Protein AF-A0A7W0U7A7-F1 (afdb_monomer_lite)

Secondary structure (DSSP, 8-state):
-HHHHHHHHHHHH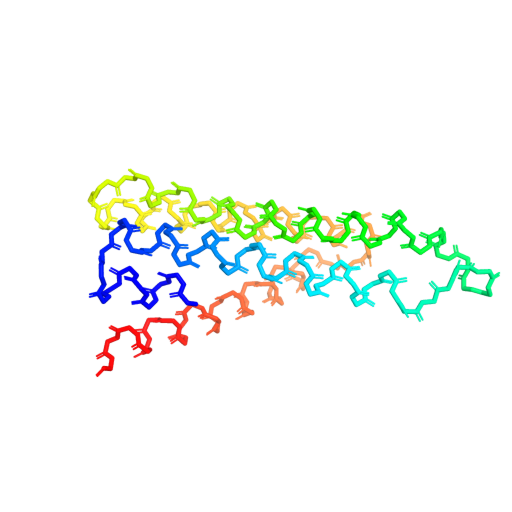HHHHHHHHHHHHHHHHHHHHHTT--STTT-S--HHHHHHHHHHHHHHHHHHTTGGGGSSSHHHHHHHHHHHHHHHHHHHHHHHHHHH---HHHHHHHHHHHHHHHHHHHHHHHT-

Radius of gyration: 16.33 Å; chains: 1; bounding box: 41×30×44 Å

Sequence (128 aa):
PIFASAYLVGSKGALLVGLAAAVGAAISMGMSEGLSDDGTLTGRGGSLARGLITGLATFVGGAAHTLPFLIEDVDQALKVAYVVVGCELVTIAWLRKRYLRVSLTRSLLQVTVGGVLVAAVGVAVGHA

Foldseek 3Di:
DLLLQCLAPNLVSSLVVLLVVLQVQLQVQLCCQLVVDQCPVVVPDGSNVRSNVRSVVSSCLSNQLSVLSVPRHSVSSVVVSVVSVVVVQLVQLVCCCVPVVDPSVVSSVVSVVVVVVVNVVSNVNSVD

pLDDT: mean 95.48, std 3.25, range [80.25, 98.62]

Structure (mmCIF, N/CA/C/O backbone):
data_AF-A0A7W0U7A7-F1
#
_entry.id   AF-A0A7W0U7A7-F1
#
loop_
_atom_site.group_PDB
_atom_site.id
_atom_site.type_symbol
_atom_site.label_atom_id
_atom_site.label_alt_id
_atom_site.label_comp_id
_atom_site.label_asym_id
_atom_site.label_entity_id
_atom_site.label_seq_id
_atom_site.pdbx_PDB_ins_code
_atom_site.Cartn_x
_atom_site.Cartn_y
_atom_site.Cartn_z
_atom_site.occupancy
_atom_site.B_iso_or_equiv
_atom_site.auth_seq_id
_atom_site.auth_comp_id
_atom_site.auth_asym_id
_atom_site.auth_atom_id
_atom_site.pdbx_PDB_model_num
ATOM 1 N N . PRO A 1 1 ? -0.735 -1.620 10.012 1.00 81.00 1 PRO A N 1
ATOM 2 C CA . PRO A 1 1 ? -1.061 -0.494 10.925 1.00 81.00 1 PRO A CA 1
ATOM 3 C C . PRO A 1 1 ? -2.562 -0.191 10.981 1.00 81.00 1 PRO A C 1
ATOM 5 O O . PRO A 1 1 ? -3.059 0.002 12.078 1.00 81.00 1 PRO A O 1
ATOM 8 N N . I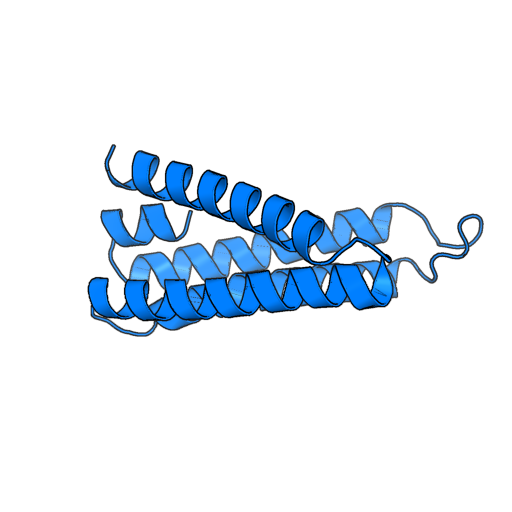LE A 1 2 ? -3.277 -0.196 9.845 1.00 90.75 2 ILE A N 1
ATOM 9 C CA . ILE A 1 2 ? -4.696 0.198 9.806 1.00 90.75 2 ILE A CA 1
ATOM 10 C C . ILE A 1 2 ? -5.619 -0.667 10.674 1.00 90.75 2 ILE A C 1
ATOM 12 O O . ILE A 1 2 ? -6.468 -0.135 11.375 1.00 90.75 2 ILE A O 1
ATOM 16 N N . PHE A 1 3 ? -5.419 -1.990 10.693 1.00 88.25 3 PHE A N 1
ATOM 17 C CA . PHE A 1 3 ? -6.193 -2.866 11.576 1.00 88.25 3 PHE A CA 1
ATOM 18 C C . PHE A 1 3 ? -5.901 -2.565 13.048 1.00 88.25 3 PHE A C 1
ATOM 20 O O . PHE A 1 3 ? -6.831 -2.414 13.824 1.00 88.25 3 PHE A O 1
ATOM 27 N N . ALA A 1 4 ? -4.628 -2.381 13.414 1.00 91.75 4 ALA A N 1
ATOM 28 C CA . ALA A 1 4 ? -4.262 -2.018 14.781 1.00 91.75 4 ALA A CA 1
ATOM 29 C C . ALA A 1 4 ? -4.915 -0.694 15.213 1.00 91.75 4 ALA A C 1
ATOM 31 O O . ALA A 1 4 ? -5.504 -0.615 16.285 1.00 91.75 4 ALA A O 1
ATOM 32 N N . SER A 1 5 ? -4.870 0.337 14.362 1.00 92.31 5 SER A N 1
ATOM 33 C CA . SER A 1 5 ? -5.502 1.622 14.663 1.00 92.31 5 SER A CA 1
ATOM 34 C C . SER A 1 5 ? -7.029 1.553 14.662 1.00 92.31 5 SER A C 1
ATOM 36 O O . SER A 1 5 ? -7.644 2.263 15.449 1.00 92.31 5 SER A O 1
ATOM 38 N N . ALA A 1 6 ? -7.6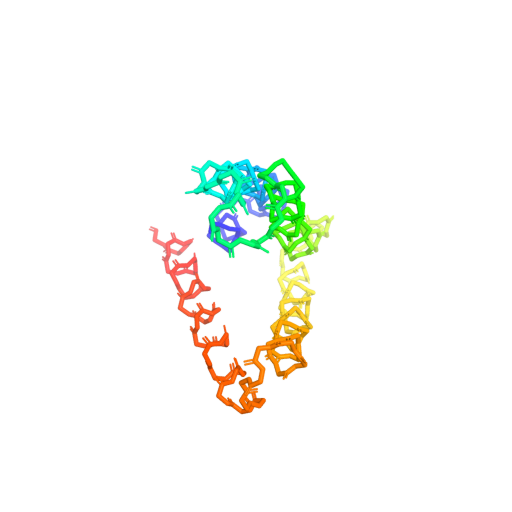52 0.684 13.863 1.00 90.94 6 ALA A N 1
ATOM 39 C CA . ALA A 1 6 ? -9.095 0.457 13.932 1.00 90.94 6 ALA A CA 1
ATOM 40 C C . ALA A 1 6 ? -9.527 -0.024 15.324 1.00 90.94 6 ALA A C 1
ATOM 42 O O . ALA A 1 6 ? -10.471 0.531 15.879 1.00 90.94 6 ALA A O 1
ATOM 43 N N . TYR A 1 7 ? -8.798 -0.978 15.914 1.00 87.25 7 TYR A N 1
ATOM 44 C CA . TYR A 1 7 ? -9.095 -1.479 17.261 1.00 87.25 7 TYR A CA 1
ATOM 45 C C 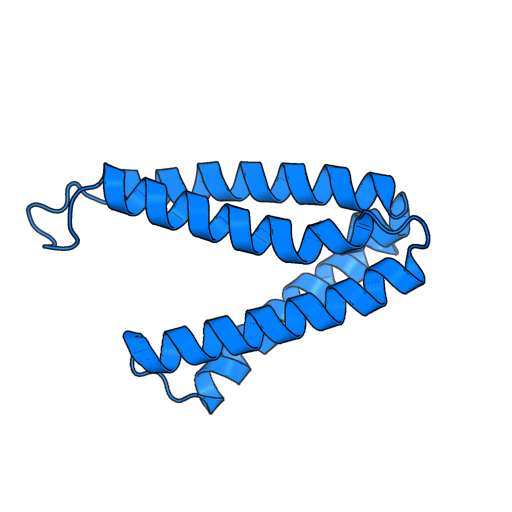. TYR A 1 7 ? -8.739 -0.480 18.373 1.00 87.25 7 TYR A C 1
ATOM 47 O O . TYR A 1 7 ? -9.457 -0.401 19.363 1.00 87.25 7 TYR A O 1
ATOM 55 N N . LEU A 1 8 ? -7.671 0.310 18.208 1.00 90.12 8 LEU A N 1
ATOM 56 C CA . LEU A 1 8 ? -7.184 1.221 19.255 1.00 90.12 8 LEU A CA 1
ATOM 57 C C . LEU A 1 8 ? -7.885 2.587 19.288 1.00 90.12 8 LEU A C 1
ATOM 59 O O . LEU A 1 8 ? -8.095 3.146 20.361 1.00 90.12 8 LEU A O 1
ATOM 63 N N . VAL A 1 9 ? -8.185 3.172 18.125 1.00 91.62 9 VAL A N 1
ATOM 64 C CA . VAL A 1 9 ? -8.623 4.579 18.005 1.00 91.62 9 VAL A CA 1
ATOM 65 C C . VAL A 1 9 ? -9.864 4.769 17.121 1.00 91.62 9 VAL A C 1
ATOM 67 O O . VAL A 1 9 ? -10.284 5.904 16.885 1.00 91.62 9 VAL A O 1
ATOM 70 N N . GLY A 1 10 ? -10.471 3.680 16.640 1.00 93.12 10 GLY A N 1
ATOM 71 C CA . GLY A 1 10 ? -11.699 3.696 15.839 1.00 93.12 10 GLY A CA 1
ATOM 72 C C . GLY A 1 10 ? -11.509 4.163 14.390 1.00 93.12 10 GLY A C 1
ATOM 73 O O . GLY A 1 10 ? -10.395 4.445 13.935 1.00 93.12 10 GLY A O 1
ATOM 74 N N . SER A 1 11 ? -12.615 4.262 13.642 1.00 94.75 11 SER A N 1
ATOM 75 C CA . SER A 1 11 ? -12.593 4.465 12.184 1.00 94.75 11 SER A CA 1
ATOM 76 C C . SER A 1 11 ? -11.842 5.713 11.731 1.00 94.75 11 SER A C 1
ATOM 78 O O . SER A 1 11 ? -10.976 5.633 10.864 1.00 94.75 11 SER A O 1
ATOM 80 N N . LYS A 1 12 ? -12.087 6.871 12.353 1.00 95.88 12 LYS A N 1
ATOM 81 C CA . LYS A 1 12 ? -11.404 8.114 11.961 1.00 95.88 12 LYS A CA 1
ATOM 82 C C . LYS A 1 12 ? -9.886 8.022 12.151 1.00 95.88 12 LYS A C 1
ATOM 84 O O . LYS A 1 12 ? -9.130 8.494 11.303 1.00 95.88 12 LYS A O 1
ATOM 89 N N . GLY A 1 13 ? -9.433 7.402 13.241 1.00 96.00 13 GLY A N 1
ATOM 90 C CA . GLY A 1 13 ? -8.010 7.173 13.478 1.00 96.00 13 GLY A CA 1
ATOM 91 C C . GLY A 1 13 ? -7.418 6.173 12.482 1.00 96.00 13 GLY A C 1
ATOM 92 O O . GLY A 1 13 ? -6.342 6.416 11.934 1.00 96.00 13 GLY A O 1
ATOM 93 N N . ALA A 1 14 ? -8.147 5.098 12.172 1.00 96.38 14 ALA A N 1
ATOM 94 C CA . ALA A 1 14 ? -7.763 4.129 11.148 1.00 96.38 14 ALA A CA 1
ATOM 95 C C . ALA A 1 14 ? -7.607 4.762 9.762 1.00 96.38 14 ALA A C 1
ATOM 97 O O . ALA A 1 14 ? -6.593 4.528 9.106 1.00 96.38 14 ALA A O 1
ATOM 98 N N . LEU A 1 15 ? -8.543 5.625 9.359 1.00 97.50 15 LEU A N 1
ATOM 99 C CA . LEU A 1 15 ? -8.495 6.365 8.100 1.00 97.50 15 LEU A CA 1
ATOM 100 C C . LEU A 1 15 ? -7.225 7.223 7.999 1.00 97.50 15 LEU A C 1
ATOM 102 O O . LEU A 1 15 ? -6.483 7.121 7.025 1.00 97.50 15 LEU A O 1
ATOM 106 N N . LEU A 1 16 ? -6.948 8.048 9.013 1.00 97.75 16 LEU A N 1
ATOM 107 C CA . LEU A 1 16 ? -5.797 8.957 8.997 1.00 97.75 16 LEU A CA 1
ATOM 108 C C . LEU A 1 16 ? -4.466 8.197 9.004 1.00 97.75 16 LEU A C 1
ATOM 110 O O . LEU A 1 16 ? -3.576 8.503 8.211 1.00 97.75 16 LEU A O 1
ATOM 114 N N . VAL A 1 17 ? -4.342 7.178 9.859 1.00 96.94 17 VAL A N 1
ATOM 115 C CA . VAL A 1 17 ? -3.145 6.327 9.927 1.00 96.94 17 VAL A CA 1
ATOM 116 C C . VAL A 1 17 ? -2.958 5.545 8.629 1.00 96.94 17 VAL A C 1
ATOM 118 O O . VAL A 1 17 ? -1.837 5.443 8.134 1.00 96.94 17 VAL A O 1
ATOM 121 N N . GLY A 1 18 ? -4.038 5.007 8.062 1.00 96.88 18 GLY A N 1
ATOM 122 C CA . GLY A 1 18 ? -4.013 4.275 6.800 1.00 96.88 18 GLY A CA 1
ATOM 123 C C . GLY A 1 18 ? -3.561 5.150 5.635 1.00 96.88 18 GLY A C 1
ATOM 124 O O . GLY A 1 18 ? -2.659 4.762 4.896 1.00 96.88 18 GLY A O 1
ATOM 125 N N . LEU A 1 19 ? -4.101 6.368 5.513 1.00 98.00 19 LEU A N 1
ATOM 126 C CA . LEU A 1 19 ? -3.729 7.296 4.443 1.00 98.00 19 LEU A CA 1
ATOM 127 C C . LEU A 1 19 ? -2.284 7.774 4.602 1.00 98.00 19 LEU A C 1
ATOM 129 O O . LEU A 1 19 ? -1.540 7.797 3.622 1.00 98.00 19 LEU A O 1
ATOM 133 N N . ALA A 1 20 ? -1.854 8.084 5.828 1.00 98.06 20 ALA A N 1
ATOM 134 C CA . ALA A 1 20 ? -0.463 8.431 6.106 1.00 98.06 20 ALA A CA 1
ATOM 135 C C . ALA A 1 20 ? 0.491 7.281 5.737 1.00 98.06 20 ALA A C 1
ATOM 137 O O . ALA A 1 20 ? 1.511 7.505 5.082 1.00 98.06 20 ALA A O 1
ATOM 138 N N . ALA A 1 21 ? 0.136 6.042 6.092 1.00 97.38 21 ALA A N 1
ATOM 139 C CA . ALA A 1 21 ? 0.906 4.858 5.727 1.00 97.38 21 ALA A CA 1
ATOM 140 C C . ALA A 1 21 ? 0.945 4.638 4.205 1.00 97.38 21 ALA A C 1
ATOM 142 O O . ALA A 1 21 ? 2.011 4.340 3.670 1.00 97.38 21 ALA A O 1
ATOM 143 N N . ALA A 1 22 ? -0.175 4.828 3.499 1.00 97.75 22 ALA A N 1
ATOM 144 C CA . ALA A 1 22 ? -0.251 4.696 2.045 1.00 97.75 22 ALA A CA 1
ATOM 145 C C . ALA A 1 22 ? 0.642 5.721 1.326 1.00 97.75 22 ALA A C 1
ATOM 147 O O . ALA A 1 22 ? 1.376 5.357 0.408 1.00 97.75 22 ALA A O 1
ATOM 148 N N . VAL A 1 23 ? 0.635 6.984 1.768 1.00 98.50 23 VAL A N 1
ATOM 149 C CA . VAL A 1 23 ? 1.515 8.035 1.225 1.00 98.50 23 VAL A CA 1
ATOM 150 C C . VAL A 1 23 ? 2.985 7.719 1.506 1.00 98.50 23 VAL A C 1
ATOM 152 O O . VAL A 1 23 ? 3.808 7.773 0.592 1.00 98.50 23 VAL A O 1
ATOM 155 N N . GLY A 1 24 ? 3.326 7.339 2.741 1.00 98.31 24 GLY A N 1
ATOM 156 C CA . GLY A 1 24 ? 4.698 6.974 3.103 1.00 98.31 24 GLY A CA 1
ATOM 157 C C . GLY A 1 24 ? 5.223 5.786 2.292 1.00 98.31 24 GLY A C 1
ATOM 158 O O . GLY A 1 24 ? 6.333 5.839 1.757 1.00 98.31 24 GLY A O 1
ATOM 159 N N . ALA A 1 25 ? 4.404 4.744 2.129 1.00 98.00 25 ALA A N 1
ATOM 160 C CA . ALA A 1 25 ? 4.731 3.583 1.307 1.00 98.00 25 ALA A CA 1
ATOM 161 C C . ALA A 1 25 ? 4.909 3.958 -0.171 1.00 98.00 25 ALA A C 1
ATOM 163 O O . ALA A 1 25 ? 5.854 3.495 -0.804 1.00 98.00 25 ALA A O 1
ATOM 164 N N . ALA A 1 26 ? 4.053 4.828 -0.713 1.00 98.56 26 ALA A N 1
ATOM 165 C CA . ALA A 1 26 ? 4.147 5.294 -2.093 1.00 98.56 26 ALA A CA 1
ATOM 166 C C . ALA A 1 26 ? 5.452 6.044 -2.378 1.00 98.56 26 ALA A C 1
ATOM 168 O O . ALA A 1 26 ? 6.113 5.762 -3.377 1.00 98.56 26 ALA A O 1
ATOM 169 N N . ILE A 1 27 ? 5.851 6.953 -1.482 1.00 98.62 27 ILE A N 1
ATOM 170 C CA . ILE A 1 27 ? 7.128 7.671 -1.587 1.00 98.62 27 ILE A CA 1
ATOM 171 C C . ILE A 1 27 ? 8.288 6.677 -1.519 1.00 98.62 27 ILE A C 1
ATOM 173 O O . ILE A 1 27 ? 9.149 6.676 -2.397 1.00 98.62 27 ILE A O 1
ATOM 177 N N . SER A 1 28 ? 8.287 5.799 -0.511 1.00 98.50 28 SER A N 1
ATOM 178 C CA . SER A 1 28 ? 9.351 4.814 -0.304 1.00 98.50 28 SER A CA 1
ATOM 179 C C . SER A 1 28 ? 9.511 3.892 -1.513 1.00 98.50 28 SER A C 1
ATOM 181 O O . SER A 1 28 ? 10.592 3.832 -2.094 1.00 98.50 28 SER A O 1
ATOM 183 N N . MET A 1 29 ? 8.436 3.232 -1.946 1.00 98.50 29 MET A N 1
ATOM 184 C CA . MET A 1 29 ? 8.479 2.276 -3.054 1.00 98.50 29 MET A CA 1
ATOM 185 C C . MET A 1 29 ? 8.766 2.956 -4.395 1.00 98.50 29 MET A C 1
ATOM 187 O O . MET A 1 29 ? 9.527 2.420 -5.201 1.00 98.50 29 MET A O 1
ATOM 191 N N . GLY A 1 30 ? 8.202 4.145 -4.634 1.00 98.38 30 GLY A N 1
ATOM 192 C CA . GLY A 1 30 ? 8.467 4.918 -5.845 1.00 98.38 30 GLY A CA 1
ATOM 193 C C . GLY A 1 30 ? 9.933 5.340 -5.955 1.00 98.38 30 GLY A C 1
ATOM 194 O O . GLY A 1 30 ? 10.540 5.173 -7.013 1.00 98.38 30 GLY A O 1
ATOM 195 N N . MET A 1 31 ? 10.534 5.807 -4.857 1.00 98.19 31 MET A N 1
ATOM 196 C CA . MET A 1 31 ? 11.968 6.106 -4.809 1.00 98.19 31 MET A CA 1
ATOM 197 C C . MET A 1 31 ? 12.822 4.849 -4.972 1.00 98.19 31 MET A C 1
ATOM 199 O O . MET A 1 31 ? 13.778 4.877 -5.739 1.00 98.19 31 MET A O 1
ATOM 203 N N . SER A 1 32 ? 12.483 3.745 -4.296 1.00 98.06 32 SER A N 1
ATOM 204 C CA . SER A 1 32 ? 13.233 2.488 -4.415 1.00 98.06 32 SER A CA 1
ATOM 205 C C . SER A 1 32 ? 13.272 1.971 -5.851 1.00 98.06 32 SER A C 1
ATOM 207 O O . SER A 1 32 ? 14.328 1.551 -6.315 1.00 98.06 32 SER A O 1
ATOM 209 N N . GLU A 1 33 ? 12.154 2.036 -6.578 1.00 98.06 33 GLU A N 1
ATOM 210 C CA . GLU A 1 33 ? 12.129 1.629 -7.983 1.00 98.06 33 GLU A CA 1
ATOM 211 C C . GLU A 1 33 ? 12.834 2.654 -8.882 1.00 98.06 33 GLU A C 1
ATOM 213 O O . GLU A 1 33 ? 13.625 2.267 -9.740 1.00 98.06 33 GLU A O 1
ATOM 218 N N . GLY A 1 34 ? 12.588 3.953 -8.691 1.00 96.56 34 GLY A N 1
ATOM 219 C CA . GLY A 1 34 ? 13.187 5.003 -9.519 1.00 96.56 34 GLY A CA 1
ATOM 220 C C . GLY A 1 34 ? 14.707 5.121 -9.368 1.00 96.56 34 GLY A C 1
ATOM 221 O O . GLY A 1 34 ? 15.385 5.485 -10.320 1.00 96.56 34 GLY A O 1
ATOM 222 N N . LEU A 1 35 ? 15.256 4.783 -8.201 1.00 96.75 35 LEU A N 1
ATOM 223 C CA . LEU A 1 35 ? 16.698 4.807 -7.932 1.00 96.75 35 LEU A CA 1
ATOM 224 C C . LEU A 1 35 ? 17.387 3.458 -8.179 1.00 96.75 35 LEU A C 1
ATOM 226 O O . LEU A 1 35 ? 18.593 3.355 -7.974 1.00 96.75 35 LEU A O 1
ATOM 230 N N . SER A 1 36 ? 16.645 2.427 -8.594 1.00 96.25 36 SER A N 1
ATOM 231 C CA . SER A 1 36 ? 17.216 1.090 -8.792 1.00 96.25 36 SER A CA 1
ATOM 232 C C . SER A 1 36 ? 18.190 1.025 -9.973 1.00 96.25 36 SER A C 1
ATOM 234 O O . SER A 1 36 ? 19.235 0.390 -9.859 1.00 96.25 36 SER A O 1
ATOM 236 N N . ASP A 1 37 ? 17.871 1.694 -11.084 1.00 95.44 37 ASP A N 1
ATOM 237 C CA . ASP A 1 37 ? 18.717 1.847 -12.269 1.00 95.44 37 ASP A CA 1
ATOM 238 C C . ASP A 1 37 ? 18.124 2.900 -13.230 1.00 95.44 37 ASP A C 1
ATOM 240 O O . ASP A 1 37 ? 16.952 3.270 -13.123 1.00 95.44 37 ASP A O 1
ATOM 244 N N . ASP A 1 38 ? 18.918 3.368 -14.195 1.00 93.88 38 ASP A N 1
ATOM 245 C CA . ASP A 1 38 ? 18.499 4.352 -15.206 1.00 93.88 38 ASP A CA 1
ATOM 246 C C . ASP A 1 38 ? 17.799 3.740 -16.438 1.00 93.88 38 ASP A C 1
ATOM 248 O O . ASP A 1 38 ? 17.308 4.467 -17.304 1.00 93.88 38 ASP A O 1
ATOM 252 N N . GLY A 1 39 ? 17.717 2.410 -16.517 1.00 93.50 39 GLY A N 1
ATOM 253 C CA . GLY A 1 39 ? 17.102 1.677 -17.619 1.00 93.50 39 GLY A CA 1
ATOM 254 C C . GLY A 1 39 ? 17.998 1.451 -18.838 1.00 93.50 39 GLY A C 1
ATOM 255 O O . GLY A 1 39 ? 17.599 0.685 -19.716 1.00 93.50 39 GLY A O 1
ATOM 256 N N . THR A 1 40 ? 19.189 2.058 -18.915 1.00 94.31 40 THR A N 1
ATOM 257 C CA . THR A 1 40 ? 20.047 2.013 -20.118 1.00 94.31 40 THR A CA 1
ATOM 258 C C . THR A 1 40 ? 20.612 0.618 -20.374 1.00 94.31 40 THR A C 1
ATOM 260 O O . THR A 1 40 ? 20.597 0.142 -21.507 1.00 94.31 40 THR A O 1
ATOM 263 N N . LEU A 1 41 ? 21.047 -0.065 -19.311 1.00 93.31 41 LEU A N 1
ATOM 264 C CA . LEU A 1 41 ? 21.581 -1.429 -19.373 1.00 93.31 41 LEU A CA 1
ATOM 265 C C . LEU A 1 41 ? 20.499 -2.500 -19.190 1.00 93.31 41 LEU A C 1
ATOM 267 O O . LEU A 1 41 ? 20.599 -3.587 -19.753 1.00 93.31 41 LEU A O 1
ATOM 271 N N . THR A 1 42 ? 19.473 -2.218 -18.385 1.00 93.69 42 THR A N 1
ATOM 272 C CA . THR A 1 42 ? 18.454 -3.212 -18.010 1.00 93.69 42 THR A CA 1
ATOM 273 C C . THR A 1 42 ? 17.312 -3.311 -19.020 1.00 93.69 42 THR A C 1
ATOM 275 O O . THR A 1 42 ? 16.583 -4.302 -19.024 1.00 93.69 42 THR A O 1
ATOM 278 N N . GLY A 1 43 ? 17.106 -2.274 -19.839 1.00 93.88 43 GLY A N 1
ATOM 279 C CA . GLY A 1 43 ? 15.980 -2.181 -20.769 1.00 93.88 43 GLY A CA 1
ATOM 280 C C . GLY A 1 43 ? 14.612 -2.049 -20.087 1.00 93.88 43 GLY A C 1
ATOM 281 O O . GLY A 1 43 ? 13.585 -2.174 -20.750 1.00 93.88 43 GLY A O 1
ATOM 282 N N . ARG A 1 44 ? 14.562 -1.793 -18.772 1.00 93.38 44 ARG A N 1
ATOM 283 C CA . ARG A 1 44 ? 13.314 -1.715 -17.983 1.00 93.38 44 ARG A CA 1
ATOM 284 C C . ARG A 1 44 ? 12.503 -0.434 -18.228 1.00 93.38 44 ARG A C 1
ATOM 286 O O . ARG A 1 44 ? 11.405 -0.301 -17.693 1.00 93.38 44 ARG A O 1
ATOM 293 N N . GLY A 1 45 ? 13.027 0.493 -19.030 1.00 94.25 45 GLY A N 1
ATOM 294 C CA . GLY A 1 45 ? 12.462 1.824 -19.253 1.00 94.25 45 GLY A CA 1
ATOM 295 C C . GLY A 1 45 ? 12.998 2.867 -18.270 1.00 94.25 45 GLY A C 1
ATOM 296 O O . GLY A 1 45 ? 13.740 2.543 -17.342 1.00 94.25 45 GLY A O 1
ATOM 297 N N . GLY A 1 46 ? 12.627 4.131 -18.492 1.00 96.31 46 GLY A N 1
ATOM 298 C CA . GLY A 1 46 ? 13.170 5.266 -17.743 1.00 96.31 46 GLY A CA 1
ATOM 299 C C . GLY A 1 46 ? 12.850 5.223 -16.245 1.00 96.31 46 GLY A C 1
ATOM 300 O O . GLY A 1 46 ? 11.717 4.936 -15.845 1.00 96.31 46 GLY A O 1
ATOM 301 N N . SER A 1 47 ? 13.849 5.567 -15.431 1.00 96.88 47 SER A N 1
ATOM 302 C CA . SER A 1 47 ? 13.797 5.600 -13.962 1.00 96.88 47 SER A CA 1
ATOM 303 C C . SER A 1 47 ? 12.579 6.346 -13.409 1.00 96.88 47 SER A C 1
ATOM 305 O O . SER A 1 47 ? 11.815 5.796 -12.614 1.00 96.88 47 SER A O 1
ATOM 307 N N . LEU A 1 48 ? 12.343 7.576 -13.879 1.00 96.56 48 LEU A N 1
ATOM 308 C CA . LEU A 1 48 ? 11.242 8.420 -13.410 1.00 96.56 48 LEU A CA 1
ATOM 309 C C . LEU A 1 48 ? 9.871 7.778 -13.659 1.00 96.56 48 LEU A C 1
ATOM 311 O O . LEU A 1 48 ? 9.028 7.758 -12.765 1.00 96.56 48 LEU A O 1
ATOM 315 N N . ALA A 1 49 ? 9.651 7.226 -14.854 1.00 97.06 49 ALA A N 1
ATOM 316 C CA . ALA A 1 49 ? 8.377 6.604 -15.203 1.00 97.06 49 ALA A CA 1
ATOM 317 C C . ALA A 1 49 ? 8.091 5.388 -14.312 1.00 97.06 49 ALA A C 1
ATOM 319 O O . ALA A 1 49 ? 6.994 5.261 -13.772 1.00 97.06 49 ALA A O 1
ATOM 320 N N . ARG A 1 50 ? 9.092 4.528 -14.097 1.00 97.44 50 ARG A N 1
ATOM 321 C CA . ARG A 1 50 ? 8.967 3.356 -13.219 1.00 97.44 50 ARG A CA 1
ATOM 322 C C . ARG A 1 50 ? 8.692 3.757 -11.774 1.00 97.44 50 ARG A C 1
ATOM 324 O O . ARG A 1 50 ? 7.784 3.204 -11.158 1.00 97.44 50 ARG A O 1
ATOM 331 N N . GLY A 1 51 ? 9.427 4.742 -11.256 1.00 98.12 51 GLY A N 1
ATOM 332 C CA . GLY A 1 51 ? 9.220 5.259 -9.905 1.00 98.12 51 GLY A CA 1
ATOM 333 C C . GLY A 1 51 ? 7.810 5.820 -9.705 1.00 98.12 51 GLY A C 1
ATOM 334 O O . GLY A 1 51 ? 7.143 5.471 -8.731 1.00 98.12 51 GLY A O 1
ATOM 335 N N . LEU A 1 52 ? 7.310 6.614 -10.658 1.00 98.31 52 LEU A N 1
ATOM 336 C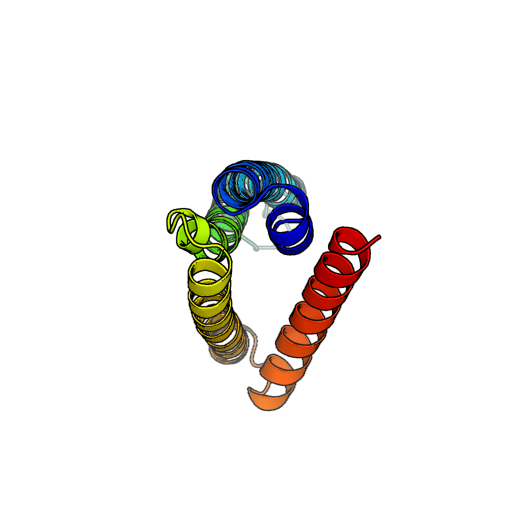 CA . LEU A 1 52 ? 5.949 7.158 -10.608 1.00 98.31 52 LEU A CA 1
ATOM 337 C C . LEU A 1 52 ? 4.883 6.061 -10.665 1.00 98.31 52 LEU A C 1
ATOM 339 O O . LEU A 1 52 ? 3.955 6.081 -9.860 1.00 98.31 52 LEU A O 1
ATOM 343 N N . ILE A 1 53 ? 5.018 5.088 -11.571 1.00 97.88 53 ILE A N 1
ATOM 344 C CA . ILE A 1 53 ? 4.063 3.976 -11.691 1.00 97.88 53 ILE A CA 1
ATOM 345 C C . ILE A 1 53 ? 4.028 3.161 -10.394 1.00 97.88 53 ILE A C 1
ATOM 347 O O . ILE A 1 53 ? 2.946 2.898 -9.869 1.00 97.88 53 ILE A O 1
ATOM 351 N N . THR A 1 54 ? 5.192 2.804 -9.847 1.00 98.06 54 THR A N 1
ATOM 352 C CA . THR A 1 54 ? 5.290 2.027 -8.605 1.00 98.06 54 THR A CA 1
ATOM 353 C C . THR A 1 54 ? 4.732 2.797 -7.415 1.00 98.06 54 THR A C 1
ATOM 355 O O . THR A 1 54 ? 3.936 2.246 -6.651 1.00 98.06 54 THR A O 1
ATOM 358 N N . GLY A 1 55 ? 5.090 4.074 -7.267 1.00 98.50 55 GLY A N 1
ATOM 359 C CA . GLY A 1 55 ? 4.583 4.917 -6.188 1.00 98.50 55 GLY A CA 1
ATOM 360 C C . GLY A 1 55 ? 3.065 5.088 -6.253 1.00 98.50 55 GLY A C 1
ATOM 361 O O . GLY A 1 55 ? 2.377 4.845 -5.263 1.00 98.50 55 GLY A O 1
ATOM 362 N N . LEU A 1 56 ? 2.516 5.417 -7.427 1.00 98.50 56 LEU A N 1
ATOM 363 C CA . LEU A 1 56 ? 1.073 5.593 -7.611 1.00 98.50 56 LEU A CA 1
ATOM 364 C C . LEU A 1 56 ? 0.297 4.293 -7.395 1.00 98.50 56 LEU A C 1
ATOM 366 O O . LEU A 1 56 ? -0.708 4.307 -6.690 1.00 98.50 56 LEU A O 1
ATOM 370 N N . ALA A 1 57 ? 0.761 3.166 -7.940 1.00 98.06 57 ALA A N 1
ATOM 371 C CA . ALA A 1 57 ? 0.116 1.873 -7.716 1.00 98.06 57 ALA A CA 1
ATOM 372 C C . ALA A 1 57 ? 0.122 1.486 -6.226 1.00 98.06 57 ALA A C 1
ATOM 374 O O . ALA A 1 57 ? -0.882 0.987 -5.715 1.00 98.06 57 ALA A O 1
ATOM 375 N N . THR A 1 58 ? 1.220 1.774 -5.519 1.00 98.00 58 THR A N 1
ATOM 376 C CA . THR A 1 58 ? 1.335 1.555 -4.069 1.00 98.00 58 THR A CA 1
ATOM 377 C C . THR A 1 58 ? 0.356 2.434 -3.294 1.00 98.00 58 THR A C 1
ATOM 379 O O . THR A 1 58 ? -0.342 1.933 -2.414 1.00 98.00 58 THR A O 1
ATOM 382 N N . PHE A 1 59 ? 0.257 3.723 -3.641 1.00 98.31 59 PHE A N 1
ATOM 383 C CA . PHE A 1 59 ? -0.708 4.633 -3.023 1.00 98.31 59 PHE A CA 1
ATOM 384 C C . PHE A 1 59 ? -2.143 4.165 -3.256 1.00 98.31 59 PHE A C 1
ATOM 386 O O . PHE A 1 59 ? -2.904 4.071 -2.302 1.00 98.31 59 PHE A O 1
ATOM 393 N N . VAL A 1 60 ? -2.509 3.849 -4.502 1.00 97.75 60 VAL A N 1
ATOM 394 C CA . VAL A 1 60 ? -3.871 3.432 -4.861 1.00 97.75 60 VAL A CA 1
ATOM 395 C C . VAL A 1 60 ? -4.265 2.170 -4.101 1.00 97.75 60 VAL A C 1
ATOM 397 O O . VAL A 1 60 ? -5.343 2.146 -3.517 1.00 97.75 60 VAL A O 1
ATOM 400 N N . GLY A 1 61 ? -3.385 1.165 -4.046 1.00 95.25 61 GLY A N 1
ATOM 401 C CA . GLY A 1 61 ? -3.628 -0.042 -3.255 1.00 95.25 61 GLY A CA 1
ATOM 402 C C . GLY A 1 61 ? -3.760 0.259 -1.761 1.00 95.25 61 GLY A C 1
ATOM 403 O O . GLY A 1 61 ? -4.727 -0.151 -1.139 1.00 95.25 61 GLY A O 1
ATOM 404 N N . GLY A 1 62 ? -2.835 1.026 -1.176 1.00 95.50 62 GLY A N 1
ATOM 405 C CA . GLY A 1 62 ? -2.892 1.395 0.246 1.00 95.50 62 GLY A CA 1
ATOM 406 C C . GLY A 1 62 ? -4.122 2.228 0.622 1.00 95.50 62 GLY A C 1
ATOM 407 O O . GLY A 1 62 ? -4.724 2.043 1.679 1.00 95.50 62 GLY A O 1
ATOM 408 N N . ALA A 1 63 ? -4.516 3.155 -0.249 1.00 97.69 63 ALA A N 1
ATOM 409 C CA . ALA A 1 63 ? -5.662 4.023 -0.036 1.00 97.69 63 ALA A CA 1
ATOM 410 C C . ALA A 1 63 ? -6.983 3.260 -0.190 1.00 97.69 63 ALA A C 1
ATOM 412 O O . ALA A 1 63 ? -7.890 3.471 0.612 1.00 97.69 63 ALA A O 1
ATOM 413 N N . ALA A 1 64 ? -7.101 2.353 -1.162 1.00 97.31 64 ALA A N 1
ATOM 414 C CA . ALA A 1 64 ? -8.351 1.658 -1.459 1.00 97.31 64 ALA A CA 1
ATOM 415 C C . ALA A 1 64 ? -8.902 0.876 -0.254 1.00 97.31 64 ALA A C 1
ATOM 417 O O . ALA A 1 64 ? -10.043 1.125 0.133 1.00 97.31 64 ALA A O 1
ATOM 418 N N . HIS A 1 65 ? -8.111 0.035 0.419 1.00 96.06 65 HIS A N 1
ATOM 419 C CA . HIS A 1 65 ? -8.554 -0.634 1.657 1.00 96.06 65 HIS A CA 1
ATOM 420 C C . HIS A 1 65 ? -8.567 0.263 2.907 1.00 96.06 65 HIS A C 1
ATOM 422 O O . HIS A 1 65 ? -8.988 -0.179 3.976 1.00 96.06 65 HIS A O 1
ATOM 428 N N . THR A 1 66 ? -8.146 1.523 2.787 1.00 97.25 66 THR A N 1
ATOM 429 C CA . THR A 1 66 ? -8.245 2.530 3.852 1.00 97.25 66 THR A CA 1
ATOM 430 C C . THR A 1 66 ? -9.550 3.331 3.782 1.00 97.25 66 THR A C 1
ATOM 432 O O . THR A 1 66 ? -10.125 3.667 4.816 1.00 97.25 66 THR A O 1
ATOM 435 N N . LEU A 1 67 ? -10.061 3.605 2.579 1.00 97.62 67 LEU A N 1
ATOM 436 C CA . LEU A 1 67 ? -11.292 4.377 2.364 1.00 97.62 67 LEU A CA 1
ATOM 437 C C . LEU A 1 67 ? -12.548 3.846 3.083 1.00 97.62 67 LEU A C 1
ATOM 439 O O . LEU A 1 67 ? -13.364 4.677 3.482 1.00 97.62 67 LEU A O 1
ATOM 443 N N . PRO A 1 68 ? -12.735 2.532 3.316 1.00 98.06 68 PRO A N 1
ATOM 444 C CA . PRO A 1 68 ? -13.871 2.025 4.088 1.00 98.06 68 PRO A CA 1
ATOM 445 C C . PRO A 1 68 ? -14.001 2.627 5.491 1.00 98.06 68 PRO A C 1
ATOM 447 O O . PRO A 1 68 ? -15.108 2.723 6.007 1.00 98.06 68 PRO A O 1
ATOM 450 N N . PHE A 1 69 ? -12.906 3.110 6.084 1.00 97.44 69 PHE A N 1
ATOM 451 C CA . PHE A 1 69 ? -12.908 3.783 7.386 1.00 97.44 69 PHE A CA 1
ATOM 452 C C . PHE A 1 69 ? -13.418 5.236 7.348 1.00 97.44 69 PHE A C 1
ATOM 454 O O . PHE A 1 69 ? -13.393 5.928 8.364 1.00 97.44 69 PHE A O 1
ATOM 461 N N . LEU A 1 70 ? -13.924 5.699 6.200 1.00 96.94 70 LEU A N 1
ATOM 462 C CA . LEU A 1 70 ? -14.848 6.837 6.136 1.00 96.94 70 LEU A CA 1
ATOM 463 C C . LEU A 1 70 ? -16.194 6.520 6.811 1.00 96.94 70 LEU A C 1
ATOM 465 O O . LEU A 1 70 ? -16.908 7.439 7.201 1.00 96.94 70 LEU A O 1
ATOM 469 N N . ILE A 1 71 ? -16.538 5.236 6.950 1.00 97.88 71 ILE A N 1
ATOM 470 C CA . ILE A 1 71 ? -17.699 4.777 7.714 1.00 97.88 71 ILE A CA 1
ATOM 471 C C . ILE A 1 71 ? -17.375 4.912 9.207 1.00 97.88 71 ILE A C 1
ATOM 473 O O . ILE A 1 71 ? -16.396 4.342 9.689 1.00 97.88 71 ILE A O 1
ATOM 477 N N . GLU A 1 72 ? -18.194 5.666 9.943 1.00 95.88 72 GLU A N 1
ATOM 478 C CA . GLU A 1 72 ? -17.954 5.962 11.364 1.00 95.88 72 GLU A CA 1
ATOM 479 C C . GLU A 1 72 ? -17.984 4.710 12.249 1.00 95.88 72 GLU A C 1
ATOM 481 O O . GLU A 1 72 ? -17.172 4.581 13.164 1.00 95.88 72 GLU A O 1
ATOM 486 N N . ASP A 1 73 ? -18.881 3.771 11.943 1.00 96.31 73 ASP A N 1
ATOM 487 C CA . ASP A 1 73 ? -18.971 2.485 12.627 1.00 96.31 73 ASP A CA 1
ATOM 488 C C . ASP A 1 73 ? -17.810 1.569 12.211 1.00 96.31 73 ASP A C 1
ATOM 490 O O . ASP A 1 73 ? -17.674 1.200 11.040 1.00 96.31 73 ASP A O 1
ATOM 494 N N . VAL A 1 74 ? -16.961 1.213 13.177 1.00 94.00 74 VAL A N 1
ATOM 495 C CA . VAL A 1 74 ? -15.731 0.450 12.923 1.00 94.00 74 VAL A CA 1
ATOM 496 C C . VAL A 1 74 ? -16.006 -0.977 12.460 1.00 94.00 74 VAL A C 1
ATOM 498 O O . VAL A 1 74 ? -15.290 -1.484 11.597 1.00 94.00 74 VAL A O 1
ATOM 501 N N . ASP A 1 75 ? -17.069 -1.613 12.948 1.00 94.56 75 ASP A N 1
ATOM 502 C CA . ASP A 1 75 ? -17.406 -2.984 12.574 1.00 94.56 75 ASP A CA 1
ATOM 503 C C . ASP A 1 75 ? -17.934 -3.047 11.138 1.00 94.56 75 ASP A C 1
ATOM 505 O O . ASP A 1 75 ? -17.604 -3.966 10.381 1.00 94.56 75 ASP A O 1
ATOM 509 N N . GLN A 1 76 ? -18.731 -2.058 10.726 1.00 97.12 76 GLN A N 1
ATOM 510 C CA . GLN A 1 76 ? -19.156 -1.910 9.334 1.00 97.12 76 GLN A CA 1
ATOM 511 C C . GLN A 1 76 ? -17.978 -1.542 8.427 1.00 97.12 76 GLN A C 1
ATOM 513 O O . GLN A 1 76 ? -17.818 -2.158 7.370 1.00 97.12 76 GLN A O 1
ATOM 518 N N . ALA A 1 77 ? -17.119 -0.609 8.848 1.00 97.06 77 ALA A N 1
ATOM 519 C CA . ALA A 1 77 ? -15.909 -0.244 8.113 1.00 97.06 77 ALA A CA 1
ATOM 520 C C . ALA A 1 77 ? -15.003 -1.461 7.872 1.00 97.06 77 ALA A C 1
ATOM 522 O O . ALA A 1 77 ? -14.555 -1.680 6.746 1.00 97.06 77 ALA A O 1
ATOM 523 N N . LEU A 1 78 ? -14.793 -2.300 8.893 1.00 94.81 78 LEU A N 1
ATOM 524 C CA . LEU A 1 78 ? -13.996 -3.525 8.803 1.00 94.81 78 LEU A CA 1
ATOM 525 C C . LEU A 1 78 ? -14.590 -4.533 7.817 1.00 94.81 78 LEU A C 1
ATOM 527 O O . LEU A 1 78 ? -13.860 -5.062 6.979 1.00 94.81 78 LEU A O 1
ATOM 531 N N . LYS A 1 79 ? -15.908 -4.776 7.858 1.00 96.19 79 LYS A N 1
ATOM 532 C CA . LYS A 1 79 ? -16.578 -5.677 6.901 1.00 96.19 79 LYS A CA 1
ATOM 533 C C . LYS A 1 79 ? -16.358 -5.222 5.462 1.00 96.19 79 LYS A C 1
ATOM 535 O O . LYS A 1 79 ? -15.994 -6.034 4.612 1.00 96.19 79 LYS A O 1
ATOM 540 N N . VAL A 1 80 ? -16.537 -3.928 5.196 1.00 97.88 80 VAL A N 1
ATOM 541 C CA . VAL A 1 80 ? -16.312 -3.354 3.863 1.00 97.88 80 VAL A CA 1
ATOM 542 C C . VAL A 1 80 ? -14.829 -3.433 3.484 1.00 97.88 80 VAL A C 1
ATOM 544 O O . VAL A 1 80 ? -14.513 -3.845 2.369 1.00 97.88 80 VAL A O 1
ATOM 547 N N . ALA A 1 81 ? -13.912 -3.138 4.410 1.00 95.94 81 ALA A N 1
ATOM 548 C CA . ALA A 1 81 ? -12.471 -3.258 4.189 1.00 95.94 81 ALA A CA 1
ATOM 549 C C . ALA A 1 81 ? -12.049 -4.683 3.820 1.00 95.94 81 ALA A C 1
ATOM 551 O O . ALA A 1 81 ? -11.282 -4.856 2.876 1.00 95.94 81 ALA A O 1
ATOM 552 N N . TYR A 1 82 ? -12.584 -5.714 4.478 1.00 94.44 82 TYR A N 1
ATOM 553 C CA . TYR A 1 82 ? -12.281 -7.103 4.123 1.00 94.44 82 TYR A CA 1
ATOM 554 C C . TYR A 1 82 ? -12.738 -7.467 2.708 1.00 94.44 82 TYR A C 1
ATOM 556 O O . TYR A 1 82 ? -12.017 -8.172 2.001 1.00 94.44 82 TYR A O 1
ATOM 564 N N . VAL A 1 83 ? -13.893 -6.961 2.266 1.00 97.06 83 VAL A N 1
ATOM 565 C CA . VAL A 1 83 ? -14.362 -7.155 0.885 1.00 97.06 83 VAL A CA 1
ATOM 566 C C . VAL A 1 83 ? -13.436 -6.449 -0.105 1.00 97.06 83 VAL A C 1
ATOM 568 O O . VAL A 1 83 ? -13.032 -7.061 -1.095 1.00 97.06 83 VAL A O 1
ATOM 571 N N . VAL A 1 84 ? -13.050 -5.199 0.174 1.00 97.25 84 VAL A N 1
ATOM 572 C CA . VAL A 1 84 ? -12.110 -4.439 -0.669 1.00 97.25 84 VAL A CA 1
ATOM 573 C C . VAL A 1 84 ? -10.777 -5.174 -0.786 1.00 97.25 84 VAL A C 1
ATOM 575 O O . VAL A 1 84 ? -10.333 -5.435 -1.902 1.00 97.25 84 VAL A O 1
ATOM 578 N N . VAL A 1 85 ? -10.193 -5.605 0.335 1.00 96.38 85 VAL A N 1
ATOM 579 C CA . VAL A 1 85 ? -8.955 -6.399 0.345 1.00 96.38 85 VAL A CA 1
ATOM 580 C C . VAL A 1 85 ? -9.132 -7.690 -0.456 1.00 96.38 85 VAL A C 1
ATOM 582 O O . VAL A 1 85 ? -8.276 -8.028 -1.266 1.00 96.38 85 VAL A O 1
ATOM 585 N N . GLY A 1 86 ? -10.252 -8.402 -0.310 1.00 96.31 86 GLY A N 1
ATOM 586 C CA . GLY A 1 86 ? -10.543 -9.594 -1.115 1.00 96.31 86 GLY A CA 1
ATOM 587 C C . GLY A 1 86 ? -10.469 -9.319 -2.622 1.00 96.31 86 GLY A C 1
ATOM 588 O O . GLY A 1 86 ? -9.786 -10.040 -3.356 1.00 96.31 86 GLY A O 1
ATOM 589 N N . CYS A 1 87 ? -11.104 -8.238 -3.078 1.00 97.75 87 CYS A N 1
ATOM 590 C CA . CYS A 1 87 ? -11.049 -7.788 -4.469 1.00 97.75 87 CYS A CA 1
ATOM 591 C C . CYS A 1 87 ? -9.628 -7.398 -4.907 1.00 97.75 87 CYS A C 1
ATOM 593 O O . CYS A 1 87 ? -9.207 -7.757 -6.011 1.00 97.75 87 CYS A O 1
ATOM 595 N N . GLU A 1 88 ? -8.866 -6.709 -4.056 1.00 97.06 88 GLU A N 1
ATOM 596 C CA . GLU A 1 88 ? -7.468 -6.348 -4.317 1.00 97.06 88 GLU A CA 1
ATOM 597 C C . GLU A 1 88 ? -6.592 -7.591 -4.498 1.00 97.06 88 GLU A C 1
ATOM 599 O O . GLU A 1 88 ? -5.886 -7.702 -5.501 1.00 97.06 88 GLU A O 1
ATOM 604 N N . LEU A 1 89 ? -6.667 -8.566 -3.586 1.00 96.94 89 LEU A N 1
ATOM 605 C CA . LEU A 1 89 ? -5.857 -9.788 -3.647 1.00 96.94 89 LEU A CA 1
ATOM 606 C C . LEU A 1 89 ? -6.174 -10.612 -4.905 1.00 96.94 89 LEU A C 1
ATOM 608 O O . LEU A 1 89 ? -5.254 -11.112 -5.559 1.00 96.94 89 LEU A O 1
ATOM 612 N N . VAL A 1 90 ? -7.453 -10.717 -5.288 1.00 97.38 90 VAL A N 1
ATOM 613 C CA . VAL A 1 90 ? -7.869 -11.368 -6.544 1.00 97.38 90 VAL A CA 1
ATOM 614 C C . VAL A 1 90 ? -7.324 -10.612 -7.753 1.00 97.38 90 VAL A C 1
ATOM 616 O O . VAL A 1 90 ? -6.777 -11.234 -8.668 1.00 97.38 90 VAL A O 1
ATOM 619 N N . THR A 1 91 ? -7.412 -9.281 -7.745 1.00 97.19 91 THR A N 1
ATOM 620 C CA . THR A 1 91 ? -6.902 -8.427 -8.827 1.00 97.19 91 THR A CA 1
ATOM 621 C C . THR A 1 91 ? -5.392 -8.581 -8.980 1.00 97.19 91 THR A C 1
ATOM 623 O O . THR A 1 91 ? -4.909 -8.850 -10.080 1.00 97.19 91 THR A O 1
ATOM 626 N N . ILE A 1 92 ? -4.634 -8.513 -7.883 1.00 96.81 92 ILE A N 1
ATOM 627 C CA . ILE A 1 92 ? -3.184 -8.736 -7.873 1.00 96.81 92 ILE A CA 1
ATOM 628 C C . ILE A 1 92 ? -2.872 -10.138 -8.395 1.00 96.81 92 ILE A C 1
ATOM 630 O O . ILE A 1 92 ? -2.005 -10.300 -9.256 1.00 96.81 92 ILE A O 1
ATOM 634 N N . ALA A 1 93 ? -3.586 -11.165 -7.930 1.00 97.62 93 ALA A N 1
ATOM 635 C CA . ALA A 1 93 ? -3.335 -12.526 -8.376 1.00 97.62 93 ALA A CA 1
ATOM 636 C C . ALA A 1 93 ? -3.609 -12.721 -9.874 1.00 97.62 93 ALA A C 1
ATOM 638 O O . ALA A 1 93 ? -2.848 -13.408 -10.565 1.00 97.62 93 ALA A O 1
ATOM 639 N N . TRP A 1 94 ? -4.648 -12.074 -10.396 1.00 97.62 94 TRP A N 1
ATOM 640 C CA . TRP A 1 94 ? -4.948 -12.050 -11.820 1.00 97.62 94 TRP A CA 1
ATOM 641 C C . TRP A 1 94 ? -3.878 -11.302 -12.627 1.00 97.62 94 TRP A C 1
ATOM 643 O O . TRP A 1 94 ? -3.410 -11.833 -13.636 1.00 97.62 94 TRP A O 1
ATOM 653 N N . LEU A 1 95 ? -3.417 -10.134 -12.168 1.00 96.81 95 LEU A N 1
ATOM 654 C CA . LEU A 1 95 ? -2.337 -9.376 -12.812 1.00 96.81 95 LEU A CA 1
ATOM 655 C C . LEU A 1 95 ? -1.047 -10.201 -12.882 1.00 96.81 95 LEU A C 1
ATOM 657 O O . LEU A 1 95 ? -0.427 -10.308 -13.942 1.00 96.81 95 LEU A O 1
ATOM 661 N N . ARG A 1 96 ? -0.675 -10.867 -11.785 1.00 97.44 96 ARG A N 1
ATOM 662 C CA . ARG A 1 96 ? 0.488 -11.767 -11.744 1.00 97.44 96 ARG A CA 1
ATOM 663 C C . ARG A 1 96 ? 0.333 -12.945 -12.707 1.00 97.44 96 ARG A C 1
ATOM 665 O O . ARG A 1 96 ? 1.298 -13.312 -13.375 1.00 97.44 96 ARG A O 1
ATOM 672 N N . LYS A 1 97 ? -0.872 -13.503 -12.856 1.00 96.56 97 LYS A N 1
ATOM 673 C CA . LYS A 1 97 ? -1.145 -14.521 -13.883 1.00 96.56 97 LYS A CA 1
ATOM 674 C C . LYS A 1 97 ? -0.971 -13.961 -15.296 1.00 96.56 97 LYS A C 1
ATOM 676 O O . LYS A 1 97 ? -0.301 -14.577 -16.122 1.00 96.56 97 LYS A O 1
ATOM 681 N N . ARG A 1 98 ? -1.568 -12.800 -15.576 1.00 96.94 98 ARG A N 1
ATOM 682 C CA . ARG A 1 98 ? -1.641 -12.191 -16.913 1.00 96.94 98 ARG A CA 1
ATOM 683 C C . ARG A 1 98 ? -0.297 -11.673 -17.424 1.00 96.94 98 ARG A C 1
ATOM 685 O O . ARG A 1 98 ? -0.040 -11.796 -18.623 1.00 96.94 98 ARG A O 1
ATOM 692 N N . TYR A 1 99 ? 0.516 -11.088 -16.545 1.00 96.38 99 TYR A N 1
ATOM 693 C CA . TYR A 1 99 ? 1.752 -10.391 -16.915 1.00 96.38 99 TYR A CA 1
ATOM 694 C C . TYR A 1 99 ? 3.022 -11.126 -16.480 1.00 96.38 99 TYR A C 1
ATOM 696 O O . TYR A 1 99 ? 4.018 -11.066 -17.191 1.00 96.38 99 TYR A O 1
ATOM 704 N N . LEU A 1 100 ? 2.990 -11.872 -15.369 1.00 96.31 100 LEU A N 1
ATOM 705 C CA . LEU A 1 100 ? 4.166 -12.577 -14.831 1.00 96.31 100 LEU A CA 1
ATOM 706 C C . LEU A 1 100 ? 4.128 -14.096 -15.063 1.00 96.31 100 LEU A C 1
ATOM 708 O O . LEU A 1 100 ? 5.015 -14.805 -14.597 1.00 96.31 100 LEU A O 1
ATOM 712 N N . ARG A 1 101 ? 3.107 -14.613 -15.766 1.00 94.44 101 ARG A N 1
ATOM 713 C CA . ARG A 1 101 ? 2.925 -16.047 -16.084 1.00 94.44 101 ARG A CA 1
ATOM 714 C C . ARG A 1 101 ? 2.952 -16.975 -14.855 1.00 94.44 101 ARG A C 1
ATOM 716 O O . ARG A 1 101 ? 3.226 -18.167 -14.976 1.00 94.44 101 ARG A O 1
ATOM 723 N N . VAL A 1 102 ? 2.632 -16.454 -13.670 1.00 95.62 102 VAL A N 1
ATOM 724 C CA . VAL A 1 102 ? 2.472 -17.254 -12.446 1.00 95.62 102 VAL A CA 1
ATOM 725 C C . VAL A 1 102 ? 1.120 -17.969 -12.503 1.00 95.62 102 VAL A C 1
ATOM 727 O O . VAL A 1 102 ? 0.117 -17.366 -12.878 1.00 95.62 102 VAL A O 1
ATOM 730 N N . SER A 1 103 ? 1.042 -19.251 -12.129 1.00 96.56 103 SER A N 1
ATOM 731 C CA . SER A 1 103 ? -0.261 -19.928 -12.081 1.00 96.56 103 SER A CA 1
ATOM 732 C C . SER A 1 103 ? -1.192 -19.247 -11.071 1.00 96.56 103 SER A C 1
ATOM 734 O O . SER A 1 103 ? -0.762 -18.836 -9.992 1.00 96.56 103 SER A O 1
ATOM 736 N N . LEU A 1 104 ? -2.481 -19.131 -11.413 1.00 95.12 104 LEU A N 1
ATOM 737 C CA . LEU A 1 104 ? -3.450 -18.388 -10.598 1.00 95.12 104 LEU A CA 1
ATOM 738 C C . LEU A 1 104 ? -3.500 -18.906 -9.156 1.00 95.12 104 LEU A C 1
ATOM 740 O O . LEU A 1 104 ? -3.464 -18.116 -8.222 1.00 95.12 104 LEU A O 1
ATOM 744 N N . THR A 1 105 ? -3.498 -20.229 -8.983 1.00 95.56 105 THR A N 1
ATOM 745 C CA . THR A 1 105 ? -3.531 -20.886 -7.672 1.00 95.56 105 THR A CA 1
ATOM 746 C C . THR A 1 105 ? -2.317 -20.531 -6.820 1.00 95.56 105 THR A C 1
ATOM 748 O O . THR A 1 105 ? -2.477 -20.155 -5.662 1.00 95.56 105 THR A O 1
ATOM 751 N N . ARG A 1 106 ? -1.100 -20.585 -7.387 1.00 96.12 106 ARG A N 1
ATOM 752 C CA . ARG A 1 106 ? 0.116 -20.174 -6.665 1.00 96.12 106 ARG A CA 1
ATOM 753 C C . ARG A 1 106 ? 0.068 -18.694 -6.326 1.00 96.12 106 ARG A C 1
ATOM 755 O O . ARG A 1 106 ? 0.493 -18.302 -5.245 1.00 96.12 106 ARG A O 1
ATOM 762 N N . SER A 1 107 ? -0.453 -17.881 -7.243 1.00 95.88 107 SER A N 1
ATOM 763 C CA . SER A 1 107 ? -0.527 -16.450 -7.020 1.00 95.88 107 SER A CA 1
ATOM 764 C C . SER A 1 107 ? -1.503 -16.074 -5.912 1.00 95.88 107 SER A C 1
ATOM 766 O O . SER A 1 107 ? -1.146 -15.255 -5.070 1.00 95.88 107 SER A O 1
ATOM 768 N N . LEU A 1 108 ? -2.689 -16.683 -5.897 1.00 95.88 108 LEU A N 1
ATOM 769 C CA . LEU A 1 108 ? -3.671 -16.519 -4.827 1.00 95.88 108 LEU A CA 1
ATOM 770 C C . LEU A 1 108 ? -3.081 -16.968 -3.490 1.00 95.88 108 LEU A C 1
ATOM 772 O O . LEU A 1 108 ? -3.076 -16.186 -2.554 1.00 95.88 108 LEU A O 1
ATOM 776 N N . LEU A 1 109 ? -2.479 -18.162 -3.423 1.00 96.75 109 LEU A N 1
ATOM 777 C CA . LEU A 1 109 ? -1.835 -18.653 -2.199 1.00 96.75 109 LEU A CA 1
ATOM 778 C C . LEU A 1 109 ? -0.796 -17.669 -1.648 1.00 96.75 109 LEU A C 1
ATOM 780 O O . LE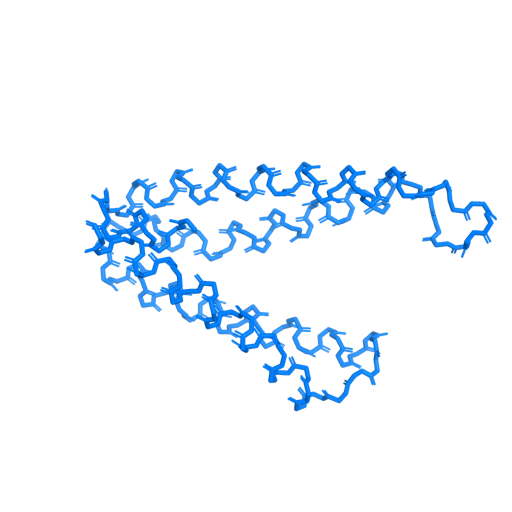U A 1 109 ? -0.861 -17.304 -0.481 1.00 96.75 109 LEU A O 1
ATOM 784 N N . GLN A 1 110 ? 0.140 -17.210 -2.479 1.00 96.50 110 GLN A N 1
ATOM 785 C CA . GLN A 1 110 ? 1.207 -16.305 -2.038 1.00 96.50 110 GLN A CA 1
ATOM 786 C C . GLN A 1 110 ? 0.667 -14.965 -1.531 1.00 96.50 110 GLN A C 1
ATOM 788 O O . GLN A 1 110 ? 1.067 -14.496 -0.467 1.00 96.50 110 GLN A O 1
ATOM 793 N N . VAL A 1 111 ? -0.237 -14.351 -2.295 1.00 96.38 111 VAL A N 1
ATOM 794 C CA . VAL A 1 111 ? -0.774 -13.020 -1.993 1.00 96.38 111 VAL A CA 1
ATOM 795 C C . VAL A 1 111 ? -1.713 -13.080 -0.783 1.00 96.38 111 VAL A C 1
ATOM 797 O O . VAL A 1 111 ? -1.616 -12.233 0.101 1.00 96.38 111 VAL A O 1
ATOM 800 N N . THR A 1 112 ? -2.547 -14.118 -0.675 1.00 95.94 112 THR A N 1
ATOM 801 C CA . THR A 1 112 ? -3.434 -14.326 0.477 1.00 95.94 112 THR A CA 1
ATOM 802 C C . THR A 1 112 ? -2.662 -14.655 1.749 1.00 95.94 112 THR A C 1
ATOM 804 O O . THR A 1 112 ? -2.965 -14.069 2.781 1.00 95.94 112 THR A O 1
ATOM 807 N N . VAL A 1 113 ? -1.644 -15.525 1.707 1.00 97.00 113 VAL A N 1
ATOM 808 C CA . VAL A 1 113 ? -0.816 -15.817 2.895 1.00 97.00 113 VAL A CA 1
ATOM 809 C C . VAL A 1 113 ? -0.111 -14.552 3.382 1.00 97.00 113 VAL A C 1
ATOM 811 O O . VAL A 1 113 ? -0.169 -14.250 4.571 1.00 97.00 113 VAL A O 1
ATOM 814 N N . GLY A 1 114 ? 0.486 -13.771 2.475 1.00 95.25 114 GLY A N 1
ATOM 815 C CA . GLY A 1 114 ? 1.078 -12.479 2.828 1.00 95.25 114 GLY A CA 1
ATOM 816 C C . GLY A 1 114 ? 0.062 -11.526 3.468 1.00 95.25 114 GLY A C 1
ATOM 817 O O . GLY A 1 114 ? 0.338 -10.953 4.521 1.00 95.25 114 GLY A O 1
ATOM 818 N N . GLY A 1 115 ? -1.134 -11.412 2.883 1.00 93.44 115 GLY A N 1
ATOM 819 C CA . GLY A 1 115 ? -2.221 -10.588 3.418 1.00 93.44 115 GLY A CA 1
ATOM 820 C C . GLY A 1 115 ? -2.683 -11.024 4.812 1.00 93.44 115 GLY A C 1
ATOM 821 O O . GLY A 1 115 ? -2.809 -10.188 5.704 1.00 93.44 115 GLY A O 1
ATOM 822 N N . VAL A 1 116 ? -2.869 -12.329 5.028 1.00 94.56 116 VAL A N 1
ATOM 823 C CA . VAL A 1 116 ? -3.262 -12.895 6.329 1.00 94.56 116 VAL A CA 1
ATOM 824 C C . VAL A 1 116 ? -2.203 -12.621 7.391 1.00 94.56 116 VAL A C 1
ATOM 826 O O . VAL A 1 116 ? -2.559 -12.217 8.493 1.00 94.56 116 VAL A O 1
ATOM 829 N N . LEU A 1 117 ? -0.914 -12.782 7.075 1.00 95.50 117 LEU A N 1
ATOM 830 C CA . LEU A 1 117 ? 0.167 -12.500 8.024 1.00 95.50 117 LEU A CA 1
ATOM 831 C C . LEU A 1 117 ? 0.174 -11.028 8.453 1.00 95.50 117 LEU A C 1
ATOM 833 O O . LEU A 1 117 ? 0.233 -10.735 9.646 1.00 95.50 117 LEU A O 1
ATOM 837 N N . VAL A 1 118 ? 0.058 -10.097 7.501 1.00 92.69 118 VAL A N 1
ATOM 838 C CA . VAL A 1 118 ? 0.012 -8.656 7.802 1.00 92.69 118 VAL A CA 1
ATOM 839 C C . VAL A 1 118 ? -1.229 -8.299 8.626 1.00 92.69 118 VAL A C 1
ATOM 841 O O . VAL A 1 118 ? -1.130 -7.526 9.582 1.00 92.69 118 VAL A O 1
ATOM 844 N N . ALA A 1 119 ? -2.389 -8.870 8.292 1.00 90.94 119 ALA A N 1
ATOM 845 C CA . ALA A 1 119 ? -3.623 -8.664 9.044 1.00 90.94 119 ALA A CA 1
ATOM 846 C C . ALA A 1 119 ? -3.517 -9.216 10.472 1.00 90.94 119 ALA A C 1
ATOM 848 O O . ALA A 1 119 ? -3.846 -8.504 11.417 1.00 90.94 119 ALA A O 1
ATOM 849 N N . ALA A 1 120 ? -2.993 -10.433 10.641 1.00 92.94 120 ALA A N 1
ATOM 850 C CA . ALA A 1 120 ? -2.801 -11.068 11.942 1.00 92.94 120 ALA A CA 1
ATOM 851 C C . ALA A 1 120 ? -1.880 -10.243 12.848 1.00 92.94 120 ALA A C 1
ATOM 853 O O . ALA A 1 120 ? -2.215 -10.017 14.007 1.00 92.94 120 ALA A O 1
ATOM 854 N N . VAL A 1 121 ? -0.771 -9.721 12.311 1.00 94.06 121 VAL A N 1
ATOM 855 C CA . VAL A 1 121 ? 0.106 -8.797 13.049 1.00 94.06 121 VAL A CA 1
ATOM 856 C C . VAL A 1 121 ? -0.653 -7.533 13.454 1.00 94.06 121 VAL A C 1
ATOM 858 O O . VAL A 1 121 ? -0.552 -7.099 14.596 1.00 94.06 121 VAL A O 1
ATOM 861 N N . GLY A 1 122 ? -1.442 -6.948 12.549 1.00 89.88 122 GLY A N 1
ATOM 862 C CA . GLY A 1 122 ? -2.244 -5.761 12.851 1.00 89.88 122 GLY A CA 1
ATOM 863 C C . GLY A 1 122 ? -3.276 -5.992 13.957 1.00 89.88 122 GLY A C 1
ATOM 864 O O . GLY A 1 122 ? -3.394 -5.166 14.855 1.00 89.88 122 GLY A O 1
ATOM 865 N N . VAL A 1 123 ? -3.989 -7.117 13.918 1.00 89.31 123 VAL A N 1
ATOM 866 C CA . VAL A 1 123 ? -4.957 -7.503 14.955 1.00 89.31 123 VAL A CA 1
ATOM 867 C C . VAL A 1 123 ? -4.242 -7.745 16.283 1.00 89.31 123 VAL A C 1
ATOM 869 O O . VAL A 1 123 ? -4.669 -7.197 17.293 1.00 89.31 123 VAL A O 1
ATOM 872 N N . ALA A 1 124 ? -3.146 -8.510 16.283 1.00 91.69 124 ALA A N 1
ATOM 873 C CA . ALA A 1 124 ? -2.395 -8.831 17.495 1.00 91.69 124 ALA A CA 1
ATOM 874 C C . ALA A 1 124 ? -1.853 -7.573 18.186 1.00 91.69 124 ALA A C 1
ATOM 876 O O . ALA A 1 124 ? -2.007 -7.427 19.391 1.00 91.69 124 ALA A O 1
ATOM 877 N N . VAL A 1 125 ? -1.276 -6.643 17.419 1.00 91.06 125 VAL A N 1
ATOM 878 C CA . VAL A 1 125 ? -0.785 -5.363 17.952 1.00 91.06 125 VAL A CA 1
ATOM 879 C C . VAL A 1 125 ? -1.932 -4.456 18.403 1.00 91.06 125 VAL A C 1
ATOM 881 O O . VAL A 1 125 ? -1.770 -3.724 19.365 1.00 91.06 125 VAL A O 1
ATOM 884 N N . GLY A 1 126 ? -3.088 -4.489 17.733 1.00 87.12 126 GLY A N 1
ATOM 885 C CA . GLY A 1 126 ? -4.248 -3.675 18.113 1.00 87.12 126 GLY A CA 1
ATOM 886 C C . GLY A 1 126 ? -4.957 -4.119 19.395 1.00 87.12 126 GLY A C 1
ATOM 887 O O . GLY A 1 126 ? -5.709 -3.331 19.956 1.00 87.12 126 GLY A O 1
ATOM 888 N N . HIS A 1 127 ? -4.742 -5.362 19.834 1.00 84.56 127 HIS A N 1
ATOM 889 C CA . HIS A 1 127 ? -5.311 -5.921 21.068 1.00 84.56 127 HIS A CA 1
ATOM 890 C C . HIS A 1 127 ? -4.294 -6.021 22.217 1.00 84.56 127 HIS A C 1
ATOM 892 O O . HIS A 1 127 ? -4.656 -6.500 23.292 1.00 84.56 127 HIS A O 1
ATOM 898 N N . ALA A 1 128 ? -3.038 -5.635 21.976 1.00 80.25 128 ALA A N 1
ATOM 899 C CA . ALA A 1 128 ? -1.988 -5.561 22.989 1.00 80.25 128 ALA A CA 1
ATOM 900 C C . ALA A 1 128 ? -2.064 -4.229 23.745 1.00 80.25 128 ALA A C 1
ATOM 902 O O . ALA A 1 128 ? -1.846 -4.258 24.976 1.00 80.25 128 ALA A O 1
#